Protein AF-V4SV80-F1 (afdb_monomer_lite)

pLDDT: mean 70.31, std 20.82, range [33.16, 93.06]

Sequence (106 aa):
MKNNNGLLRLYAYWARLEQTMGKDTVSARSVWERLLKISGTMLEAWQSYISVEIELGHINEARSIDKRCYSKRFTRTGSEVNFFHPASLMNINCLTTYLVVSILFV

Structure (mmCIF, N/CA/C/O backbone):
data_AF-V4SV80-F1
#
_entry.id   AF-V4SV80-F1
#
loop_
_atom_site.group_PDB
_atom_site.id
_atom_site.type_symbol
_atom_site.label_atom_id
_atom_site.label_alt_id
_atom_site.label_comp_id
_atom_site.label_asym_id
_atom_site.label_entity_id
_atom_site.label_seq_id
_atom_site.pdbx_PDB_ins_code
_atom_site.Cartn_x
_atom_site.Cartn_y
_atom_site.Cartn_z
_atom_site.occupancy
_atom_site.B_iso_or_equiv
_atom_site.auth_seq_id
_atom_site.auth_comp_id
_atom_site.auth_asym_id
_atom_site.auth_atom_id
_atom_site.pdbx_PDB_model_num
ATOM 1 N N . MET A 1 1 ? 13.889 -11.757 -20.071 1.00 43.88 1 MET A N 1
ATOM 2 C CA . MET A 1 1 ? 12.450 -11.847 -19.731 1.00 43.88 1 MET A CA 1
ATOM 3 C C . MET A 1 1 ? 12.210 -11.018 -18.475 1.00 43.88 1 MET A C 1
ATOM 5 O O . MET A 1 1 ? 12.967 -11.167 -17.526 1.00 43.88 1 MET A O 1
ATOM 9 N N . LYS A 1 2 ? 11.272 -10.062 -18.488 1.00 57.19 2 LYS A N 1
ATOM 10 C CA . LYS A 1 2 ? 10.997 -9.199 -17.325 1.00 57.19 2 LYS A CA 1
ATOM 11 C C . LYS A 1 2 ? 10.195 -9.999 -16.294 1.00 57.19 2 LYS A C 1
ATOM 13 O O . LYS A 1 2 ? 8.984 -10.132 -16.437 1.00 57.19 2 LYS A O 1
ATOM 18 N N . ASN A 1 3 ? 10.856 -10.526 -15.265 1.00 66.31 3 ASN A N 1
ATOM 19 C CA . ASN A 1 3 ? 10.233 -11.297 -14.178 1.00 66.31 3 ASN A CA 1
ATOM 20 C C . ASN A 1 3 ? 9.464 -10.397 -13.182 1.00 66.31 3 ASN A C 1
ATOM 22 O O . ASN A 1 3 ? 9.514 -10.604 -11.970 1.00 66.31 3 ASN A O 1
ATOM 26 N N . ASN A 1 4 ? 8.744 -9.389 -13.681 1.00 75.19 4 ASN A N 1
ATOM 27 C CA . ASN A 1 4 ? 8.070 -8.376 -12.865 1.00 75.19 4 ASN A CA 1
ATOM 28 C C . ASN A 1 4 ? 6.978 -8.987 -11.970 1.00 75.19 4 ASN A C 1
ATOM 30 O O . ASN A 1 4 ? 6.798 -8.560 -10.834 1.00 75.19 4 ASN A O 1
ATOM 34 N N . ASN A 1 5 ? 6.316 -10.050 -12.438 1.00 79.19 5 ASN A N 1
ATOM 35 C CA . ASN A 1 5 ? 5.309 -10.769 -11.653 1.00 79.19 5 ASN A CA 1
ATOM 36 C C . ASN A 1 5 ? 5.930 -11.538 -10.477 1.00 79.19 5 ASN A C 1
ATOM 38 O O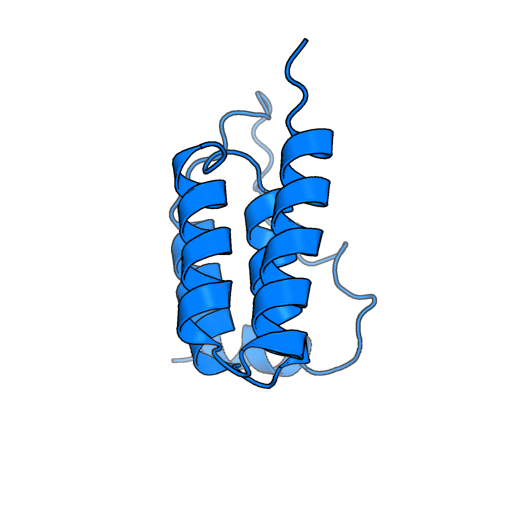 . ASN A 1 5 ? 5.323 -11.636 -9.412 1.00 79.19 5 ASN A O 1
ATOM 42 N N . GLY A 1 6 ? 7.141 -12.077 -10.653 1.00 86.25 6 GLY A N 1
ATOM 43 C CA . GLY A 1 6 ? 7.885 -12.718 -9.566 1.00 86.25 6 GLY A CA 1
ATOM 44 C C . GLY A 1 6 ? 8.310 -11.698 -8.511 1.00 86.25 6 GLY A C 1
ATOM 45 O O . GLY A 1 6 ? 8.146 -11.942 -7.318 1.00 86.25 6 GLY A O 1
ATOM 46 N N . LEU A 1 7 ? 8.759 -10.523 -8.963 1.00 87.62 7 LEU A N 1
ATOM 47 C CA . LEU A 1 7 ? 9.096 -9.399 -8.092 1.00 87.62 7 LEU A CA 1
ATOM 48 C C . LEU A 1 7 ? 7.882 -8.945 -7.268 1.00 87.62 7 LEU A C 1
ATOM 50 O O . LEU A 1 7 ? 7.984 -8.831 -6.052 1.00 87.62 7 LEU A O 1
ATOM 54 N N . LEU A 1 8 ? 6.717 -8.773 -7.902 1.00 88.44 8 LEU A N 1
ATOM 55 C CA . LEU A 1 8 ? 5.472 -8.421 -7.212 1.00 88.44 8 LEU A CA 1
ATOM 56 C C . LEU A 1 8 ? 5.135 -9.414 -6.095 1.00 88.44 8 LEU A C 1
ATOM 58 O O . LEU A 1 8 ? 4.875 -9.008 -4.965 1.00 88.44 8 LEU A O 1
ATOM 62 N N . ARG A 1 9 ? 5.168 -10.718 -6.395 1.00 89.44 9 ARG A N 1
ATOM 63 C CA . ARG A 1 9 ? 4.856 -11.769 -5.413 1.00 89.44 9 ARG A CA 1
ATOM 64 C C . ARG A 1 9 ? 5.827 -11.759 -4.235 1.00 89.44 9 ARG A C 1
ATOM 66 O O . ARG A 1 9 ? 5.385 -11.871 -3.093 1.00 89.44 9 ARG A O 1
ATOM 73 N N . LEU A 1 10 ? 7.121 -11.596 -4.508 1.00 91.44 10 LEU A N 1
ATOM 74 C CA . LEU A 1 10 ? 8.158 -11.533 -3.481 1.00 91.44 10 LEU A CA 1
ATOM 75 C C . LEU A 1 10 ? 7.953 -10.331 -2.550 1.00 91.44 10 LEU A C 1
ATOM 77 O O . LEU A 1 10 ? 7.969 -10.487 -1.332 1.00 91.44 10 LEU A O 1
ATOM 81 N N . TYR A 1 11 ? 7.710 -9.149 -3.115 1.00 91.69 11 TYR A N 1
ATOM 82 C CA . TYR A 1 11 ? 7.499 -7.929 -2.335 1.00 91.69 11 TYR A CA 1
ATOM 83 C C . TYR A 1 11 ? 6.187 -7.955 -1.551 1.00 91.69 11 TYR A C 1
ATOM 85 O O . TYR A 1 11 ? 6.170 -7.547 -0.394 1.00 91.69 11 TYR A O 1
ATOM 93 N N . ALA A 1 12 ? 5.113 -8.496 -2.129 1.00 90.06 12 ALA A N 1
ATOM 94 C CA . ALA A 1 12 ? 3.852 -8.681 -1.417 1.00 90.06 12 ALA A CA 1
ATOM 95 C C . ALA A 1 12 ? 4.008 -9.629 -0.218 1.00 90.06 12 ALA A C 1
ATOM 97 O O . ALA A 1 12 ? 3.443 -9.390 0.847 1.00 90.06 12 ALA A O 1
ATOM 98 N N . TYR A 1 13 ? 4.787 -10.704 -0.375 1.00 90.62 13 TYR A N 1
ATOM 99 C CA . TYR A 1 13 ? 5.104 -11.609 0.727 1.00 90.62 13 TYR A CA 1
ATOM 100 C C . TYR A 1 13 ? 5.940 -10.916 1.809 1.00 90.62 13 TYR A C 1
ATOM 102 O O . TYR A 1 13 ? 5.601 -11.006 2.986 1.00 90.62 13 TYR A O 1
ATOM 110 N N . TRP A 1 14 ? 6.981 -10.176 1.418 1.00 91.25 14 TRP A N 1
ATOM 111 C CA . TRP A 1 14 ? 7.827 -9.444 2.360 1.00 91.25 14 TRP A CA 1
ATOM 112 C C . TRP A 1 14 ? 7.038 -8.380 3.136 1.00 91.25 14 TRP A C 1
ATOM 114 O O . TRP A 1 14 ? 7.104 -8.352 4.359 1.00 91.25 14 TRP A O 1
ATOM 124 N N . ALA A 1 15 ? 6.213 -7.571 2.470 1.00 89.56 15 ALA A N 1
ATOM 125 C CA . ALA A 1 15 ? 5.397 -6.562 3.146 1.00 89.56 15 ALA A CA 1
ATOM 126 C C . ALA A 1 15 ? 4.416 -7.177 4.162 1.00 89.56 15 ALA A C 1
ATOM 128 O O . ALA A 1 15 ? 4.251 -6.645 5.259 1.00 89.56 15 ALA A O 1
ATOM 129 N N . ARG A 1 16 ? 3.809 -8.327 3.832 1.00 87.56 16 ARG A N 1
ATOM 130 C CA . ARG A 1 16 ? 2.972 -9.082 4.779 1.00 87.56 16 ARG A CA 1
ATOM 131 C C . ARG A 1 16 ? 3.770 -9.612 5.965 1.00 87.56 16 ARG A C 1
ATOM 133 O O . ARG A 1 16 ? 3.278 -9.569 7.090 1.00 87.56 16 ARG A O 1
ATOM 140 N N . LEU A 1 17 ? 4.987 -10.101 5.732 1.00 89.44 17 LEU A N 1
ATOM 141 C CA . LEU A 1 17 ? 5.867 -10.567 6.803 1.00 89.44 17 LEU A CA 1
ATOM 142 C C . LEU A 1 17 ? 6.194 -9.430 7.780 1.00 89.44 17 LEU A C 1
ATOM 144 O O . LEU A 1 17 ? 6.035 -9.617 8.982 1.00 89.44 17 LEU A O 1
ATOM 148 N N . GLU A 1 18 ? 6.570 -8.252 7.272 1.00 87.69 18 GLU A N 1
ATOM 149 C CA . GLU A 1 18 ? 6.851 -7.060 8.092 1.00 87.69 18 GLU A CA 1
ATOM 150 C C . GLU A 1 18 ? 5.625 -6.629 8.911 1.00 87.69 18 GLU A C 1
ATOM 152 O O . GLU A 1 18 ? 5.735 -6.347 10.105 1.00 87.69 18 GLU A O 1
ATOM 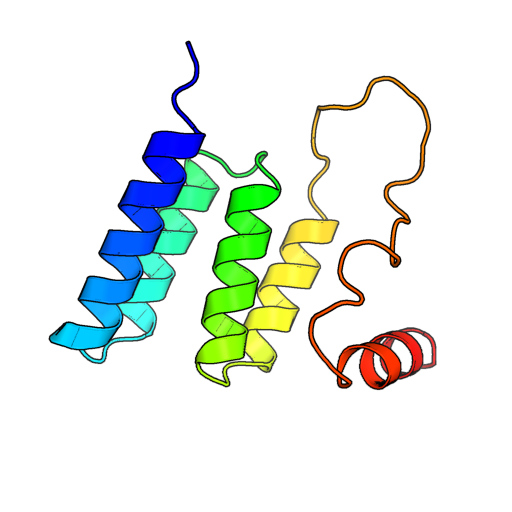157 N N . GLN A 1 19 ? 4.431 -6.663 8.308 1.00 83.56 19 GLN A N 1
ATOM 158 C CA . GLN A 1 19 ? 3.173 -6.404 9.019 1.00 83.56 19 GLN A CA 1
ATOM 159 C C . GLN A 1 19 ? 2.902 -7.414 10.134 1.00 83.56 19 GLN A C 1
ATOM 161 O O . GLN A 1 19 ? 2.491 -7.028 11.226 1.00 83.56 19 GLN A O 1
ATOM 166 N N . THR A 1 20 ? 3.127 -8.700 9.866 1.00 81.88 20 THR A N 1
ATOM 167 C CA . THR A 1 20 ? 2.771 -9.778 10.799 1.00 81.88 20 THR A CA 1
ATOM 168 C C . THR A 1 20 ? 3.767 -9.876 11.955 1.00 81.88 20 THR A C 1
ATOM 170 O O . THR A 1 20 ? 3.364 -10.058 13.101 1.00 81.88 20 THR A O 1
ATOM 173 N N . MET A 1 21 ? 5.064 -9.742 11.665 1.00 76.69 21 MET A N 1
ATOM 174 C CA . MET A 1 21 ? 6.145 -9.929 12.639 1.00 76.69 21 MET A CA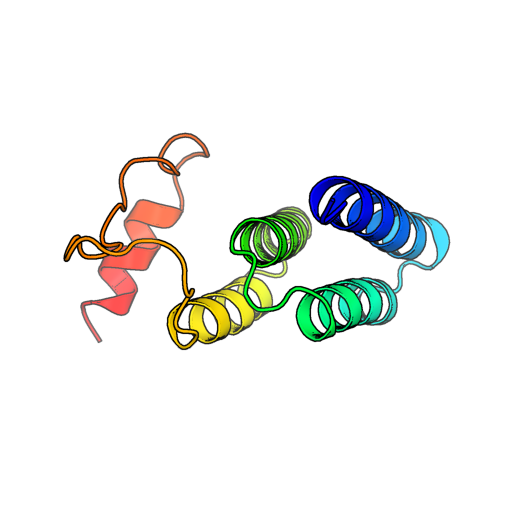 1
ATOM 175 C C . MET A 1 21 ? 6.521 -8.633 13.356 1.00 76.69 21 MET A C 1
ATOM 177 O O . MET A 1 21 ? 6.723 -8.638 14.568 1.00 76.69 21 MET A O 1
ATOM 181 N N . GLY A 1 22 ? 6.617 -7.522 12.622 1.00 66.75 22 GLY A N 1
ATOM 182 C CA . GLY A 1 22 ? 7.066 -6.243 13.169 1.00 66.75 22 GLY A CA 1
ATOM 183 C C . GLY A 1 22 ? 5.945 -5.388 13.756 1.00 66.75 22 GLY A C 1
ATOM 184 O O . GLY A 1 22 ? 6.234 -4.459 14.505 1.00 66.75 22 GLY A O 1
ATOM 185 N N . LYS A 1 23 ? 4.673 -5.658 13.402 1.00 69.56 23 LYS A N 1
ATOM 186 C CA . LYS A 1 23 ? 3.522 -4.744 13.598 1.00 69.56 23 LYS A CA 1
ATOM 187 C C . LYS A 1 23 ? 3.769 -3.323 13.071 1.00 69.56 23 LYS A C 1
ATOM 189 O O . LYS A 1 23 ? 3.025 -2.399 13.397 1.00 69.56 23 LYS A O 1
ATOM 194 N N . ASP A 1 24 ? 4.795 -3.144 12.244 1.00 79.00 24 ASP A N 1
ATOM 195 C CA . ASP A 1 24 ? 5.200 -1.846 11.742 1.00 79.00 24 ASP A CA 1
ATOM 196 C C . ASP A 1 24 ? 4.673 -1.658 10.320 1.00 79.00 24 ASP A C 1
ATOM 198 O O . ASP A 1 24 ? 5.224 -2.129 9.319 1.00 79.00 24 ASP A O 1
ATOM 202 N N . THR A 1 25 ? 3.558 -0.939 10.248 1.00 81.12 25 THR A N 1
ATOM 203 C CA . THR A 1 25 ? 2.908 -0.570 8.992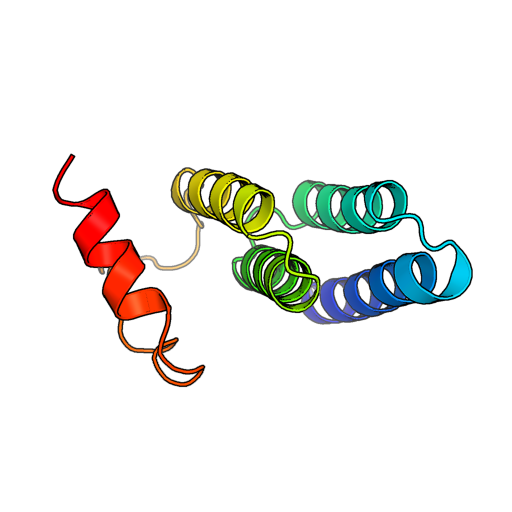 1.00 81.12 25 THR A CA 1
ATOM 204 C C . THR A 1 25 ? 3.791 0.359 8.158 1.00 81.12 25 THR A C 1
ATOM 206 O O . THR A 1 25 ? 3.706 0.340 6.931 1.00 81.12 25 THR A O 1
ATOM 209 N N . VAL A 1 26 ? 4.694 1.121 8.784 1.00 86.56 26 VAL A N 1
ATOM 210 C CA . VAL A 1 26 ? 5.634 2.018 8.098 1.00 86.56 26 VAL A CA 1
ATOM 211 C C . VAL A 1 26 ? 6.714 1.209 7.387 1.00 86.56 26 VAL A C 1
ATOM 213 O O . VAL A 1 26 ? 6.989 1.449 6.207 1.00 86.56 26 VAL A O 1
ATOM 216 N N . SER A 1 27 ? 7.273 0.198 8.053 1.00 87.25 27 SER A N 1
ATOM 217 C CA . SER A 1 27 ? 8.245 -0.712 7.439 1.00 87.25 27 SER A CA 1
ATOM 218 C C . SER A 1 27 ? 7.638 -1.481 6.264 1.00 87.25 27 SER A C 1
ATOM 220 O O . SER A 1 27 ? 8.235 -1.513 5.184 1.00 87.25 27 SER A O 1
ATOM 222 N N . ALA A 1 28 ? 6.409 -1.988 6.396 1.00 88.38 28 ALA A N 1
ATOM 223 C CA . ALA A 1 28 ? 5.713 -2.654 5.294 1.00 88.38 28 ALA A CA 1
ATOM 224 C C . ALA A 1 28 ? 5.430 -1.717 4.102 1.00 88.38 28 ALA A C 1
ATOM 226 O O . ALA A 1 28 ? 5.633 -2.102 2.948 1.00 88.38 28 ALA A O 1
ATOM 227 N N . ARG A 1 29 ? 5.045 -0.459 4.352 1.00 90.62 29 ARG A N 1
ATOM 228 C CA . ARG A 1 29 ? 4.910 0.570 3.300 1.00 90.62 29 ARG A CA 1
ATOM 229 C C . ARG A 1 29 ? 6.225 0.848 2.595 1.00 90.62 29 ARG A C 1
ATOM 231 O O . ARG A 1 29 ? 6.255 0.987 1.375 1.00 90.62 29 ARG A O 1
ATOM 238 N N . SER A 1 30 ? 7.331 0.879 3.335 1.00 91.88 30 SER A N 1
ATOM 239 C CA . SER A 1 30 ? 8.655 1.096 2.747 1.00 91.88 30 SER A CA 1
ATOM 240 C C . SER A 1 30 ? 9.022 0.012 1.721 1.00 91.88 30 SER A C 1
ATOM 242 O O . SER A 1 30 ? 9.650 0.314 0.702 1.00 91.88 30 SER A O 1
ATOM 244 N N . VAL A 1 31 ? 8.579 -1.234 1.937 1.00 92.38 31 VAL A N 1
ATOM 245 C CA . VAL A 1 31 ? 8.749 -2.348 0.990 1.00 92.38 31 VAL A CA 1
ATOM 246 C C . VAL A 1 31 ? 7.956 -2.086 -0.291 1.00 92.38 31 VAL A C 1
ATOM 248 O O . VAL A 1 31 ? 8.517 -2.178 -1.386 1.00 92.38 31 VAL A O 1
ATOM 251 N N . TRP A 1 32 ? 6.693 -1.676 -0.179 1.00 93.06 32 TRP A N 1
ATOM 252 C CA . TRP A 1 32 ? 5.870 -1.309 -1.336 1.00 93.06 32 TRP A CA 1
ATOM 253 C C . TRP A 1 32 ? 6.423 -0.108 -2.106 1.00 93.06 32 TRP A C 1
ATOM 255 O O . TRP A 1 32 ? 6.522 -0.146 -3.331 1.00 93.06 32 TRP A O 1
ATOM 265 N N . GLU A 1 33 ? 6.886 0.931 -1.414 1.00 92.50 33 GLU A N 1
ATOM 266 C CA . GLU A 1 33 ? 7.526 2.088 -2.049 1.00 92.50 33 GLU A CA 1
ATOM 267 C C . GLU A 1 33 ? 8.804 1.695 -2.806 1.00 92.50 33 GLU A C 1
ATOM 269 O O . GLU A 1 33 ? 9.078 2.212 -3.891 1.00 92.50 33 GLU A O 1
ATOM 274 N N . ARG A 1 34 ? 9.580 0.731 -2.292 1.00 92.56 34 ARG A N 1
ATOM 275 C CA . ARG A 1 34 ? 10.723 0.159 -3.025 1.00 92.56 34 ARG A CA 1
ATOM 276 C C . ARG A 1 34 ? 10.275 -0.594 -4.278 1.00 92.56 34 ARG A C 1
ATOM 278 O O . ARG A 1 34 ? 10.901 -0.421 -5.323 1.00 92.56 34 ARG A O 1
ATOM 285 N N . LEU A 1 35 ? 9.192 -1.373 -4.210 1.00 90.44 35 LEU A N 1
ATOM 286 C CA . LEU A 1 35 ? 8.633 -2.044 -5.388 1.00 90.44 35 LEU A CA 1
ATOM 287 C C . LEU A 1 35 ? 8.227 -1.026 -6.457 1.00 90.44 35 LEU A C 1
ATOM 289 O O . LEU A 1 35 ? 8.556 -1.209 -7.629 1.00 90.44 35 LEU A O 1
ATOM 293 N N . LEU A 1 36 ? 7.569 0.065 -6.064 1.00 90.06 36 LEU A N 1
ATOM 294 C CA . LEU A 1 36 ? 7.147 1.128 -6.978 1.00 90.06 36 LEU A CA 1
ATOM 295 C C . LEU A 1 36 ? 8.319 1.927 -7.558 1.00 90.06 36 LEU A C 1
ATOM 297 O O . LEU A 1 36 ? 8.228 2.406 -8.685 1.00 90.06 36 LEU A O 1
ATOM 301 N N . LYS A 1 37 ? 9.451 2.038 -6.857 1.00 89.44 37 LYS A N 1
ATOM 302 C CA . LYS A 1 37 ? 10.678 2.604 -7.448 1.00 89.44 37 LYS A CA 1
ATOM 303 C C . LYS A 1 37 ? 11.219 1.739 -8.588 1.00 89.44 37 LYS A C 1
ATOM 305 O O . LYS A 1 37 ? 11.676 2.279 -9.589 1.00 89.44 37 LYS A O 1
ATOM 310 N N . ILE A 1 38 ? 11.144 0.414 -8.452 1.00 88.31 38 ILE A N 1
ATOM 311 C CA . ILE A 1 38 ? 11.652 -0.539 -9.455 1.00 88.31 38 ILE A CA 1
ATOM 312 C C . ILE A 1 38 ? 10.634 -0.756 -10.586 1.00 88.31 38 ILE A C 1
ATOM 314 O O . ILE A 1 38 ? 10.998 -0.878 -11.753 1.00 88.31 38 ILE A O 1
ATOM 318 N N . SER A 1 39 ? 9.347 -0.805 -10.243 1.00 84.06 39 SER A N 1
ATOM 319 C CA . SER A 1 39 ? 8.244 -1.217 -11.119 1.00 84.06 39 SER A CA 1
ATOM 320 C C . SER A 1 39 ? 7.091 -0.208 -11.148 1.00 84.06 39 SER A C 1
ATOM 322 O O . SER A 1 39 ? 5.931 -0.568 -11.302 1.00 84.06 39 SER A O 1
ATOM 324 N N . GLY A 1 40 ? 7.398 1.087 -11.052 1.00 81.19 40 GLY A N 1
ATOM 325 C CA . GLY A 1 40 ? 6.393 2.156 -10.979 1.00 81.19 40 GLY A CA 1
ATOM 326 C C . GLY A 1 40 ? 5.532 2.339 -12.230 1.00 81.19 40 GLY A C 1
ATOM 327 O O . GLY A 1 40 ? 4.540 3.060 -12.180 1.00 81.19 40 GLY A O 1
ATOM 328 N N . THR A 1 41 ? 5.880 1.688 -13.340 1.00 81.56 41 THR A N 1
ATOM 329 C CA . THR A 1 41 ? 5.072 1.621 -14.569 1.00 81.56 41 THR A CA 1
ATOM 330 C C . THR A 1 41 ? 4.194 0.367 -14.648 1.00 81.56 41 THR A C 1
ATOM 332 O O . THR A 1 41 ? 3.532 0.153 -15.659 1.00 81.56 41 THR A O 1
ATOM 335 N N . MET A 1 42 ? 4.189 -0.476 -13.613 1.00 82.44 42 MET A N 1
ATOM 336 C CA . MET A 1 42 ? 3.363 -1.678 -13.528 1.00 82.44 42 MET A CA 1
ATOM 337 C C . MET A 1 42 ? 2.120 -1.387 -12.690 1.00 82.44 42 MET A C 1
ATOM 339 O O . MET A 1 42 ? 2.226 -1.208 -11.477 1.00 82.44 42 MET A O 1
ATOM 343 N N . LEU A 1 43 ? 0.950 -1.341 -13.327 1.00 80.75 43 LEU A N 1
ATOM 344 C CA . LEU A 1 43 ? -0.319 -1.039 -12.660 1.00 80.75 43 LEU A CA 1
ATOM 345 C C . LEU A 1 43 ? -0.631 -2.051 -11.547 1.00 80.75 43 LEU A C 1
ATOM 347 O O . LEU A 1 43 ? -1.105 -1.679 -10.477 1.00 80.75 43 LEU A O 1
ATOM 351 N N . GLU A 1 44 ? -0.274 -3.314 -11.761 1.00 82.06 44 GLU A N 1
ATOM 352 C CA . GLU A 1 44 ? -0.509 -4.418 -10.835 1.00 82.06 44 GLU A CA 1
ATOM 353 C C . GLU A 1 44 ? 0.206 -4.214 -9.486 1.00 82.06 44 GLU A C 1
ATOM 355 O O . GLU A 1 44 ? -0.319 -4.610 -8.444 1.00 82.06 44 GLU A O 1
ATOM 360 N N . ALA A 1 45 ? 1.377 -3.558 -9.469 1.00 86.44 45 ALA A N 1
ATOM 361 C CA . ALA A 1 45 ? 2.065 -3.216 -8.220 1.00 86.44 45 ALA A CA 1
ATOM 362 C C . ALA A 1 45 ? 1.327 -2.133 -7.430 1.00 86.44 45 ALA A C 1
ATOM 364 O O . ALA A 1 45 ? 1.231 -2.232 -6.208 1.00 86.44 45 ALA A O 1
ATOM 365 N N . TRP A 1 46 ? 0.782 -1.127 -8.117 1.00 87.31 46 TRP A N 1
ATOM 366 C CA . TRP A 1 46 ? -0.014 -0.078 -7.481 1.00 87.31 46 TRP A CA 1
ATOM 367 C C . TRP A 1 46 ? -1.311 -0.639 -6.904 1.00 87.31 46 TRP A C 1
ATOM 369 O O . TRP A 1 46 ? -1.605 -0.402 -5.737 1.00 87.31 46 TRP A O 1
ATOM 379 N N . GLN A 1 47 ? -2.044 -1.436 -7.686 1.00 85.12 47 GLN A N 1
ATOM 380 C CA . GLN A 1 47 ? -3.291 -2.065 -7.241 1.00 85.12 47 GLN A CA 1
ATOM 381 C C . GLN A 1 47 ? -3.075 -2.964 -6.021 1.00 85.12 47 GLN A C 1
ATOM 383 O O . GLN A 1 47 ? -3.839 -2.878 -5.064 1.00 85.12 47 GLN A O 1
ATOM 388 N N . SER A 1 48 ? -2.009 -3.771 -6.024 1.00 86.19 48 SER A N 1
ATOM 389 C CA . SER A 1 48 ? -1.682 -4.649 -4.892 1.00 86.19 48 SER A CA 1
ATOM 390 C C . SER A 1 48 ? -1.304 -3.869 -3.628 1.00 86.19 48 SER A C 1
ATOM 392 O O . SER A 1 48 ? -1.585 -4.313 -2.520 1.00 86.19 48 SER A O 1
ATOM 394 N N . TYR A 1 49 ? -0.666 -2.705 -3.773 1.00 88.69 49 TYR A N 1
ATOM 395 C CA . TYR A 1 49 ? -0.348 -1.856 -2.628 1.00 88.69 49 TYR A CA 1
ATOM 396 C C . TYR A 1 49 ? -1.613 -1.209 -2.047 1.00 88.69 49 TYR A C 1
ATOM 398 O O . TYR A 1 49 ? -1.839 -1.259 -0.840 1.00 88.69 49 TYR A O 1
ATOM 406 N N . ILE A 1 50 ? -2.474 -0.665 -2.913 1.00 87.00 50 ILE A N 1
ATOM 407 C CA . ILE A 1 50 ? -3.746 -0.048 -2.513 1.00 87.00 50 ILE A CA 1
ATOM 408 C C . ILE A 1 50 ? -4.649 -1.075 -1.821 1.00 87.00 50 ILE A C 1
ATOM 410 O O . ILE A 1 50 ? -5.223 -0.764 -0.780 1.00 87.00 50 ILE A O 1
ATOM 414 N N . SER A 1 51 ? -4.749 -2.300 -2.352 1.00 84.62 51 SER A N 1
ATOM 415 C CA . SER A 1 51 ? -5.582 -3.347 -1.750 1.00 84.62 51 SER A CA 1
ATOM 416 C C . SER A 1 51 ? -5.129 -3.690 -0.332 1.00 84.62 51 SER A C 1
ATOM 418 O O . SER A 1 51 ? -5.962 -3.757 0.564 1.00 84.62 51 SER A O 1
ATOM 420 N N . VAL A 1 52 ? -3.816 -3.813 -0.103 1.00 86.62 52 VAL A N 1
ATOM 421 C CA . VAL A 1 52 ? -3.262 -4.079 1.234 1.00 86.62 52 VAL A CA 1
ATOM 422 C C . VAL A 1 52 ? -3.557 -2.935 2.207 1.00 86.62 52 VAL A C 1
ATOM 424 O O . VAL A 1 52 ? -3.921 -3.190 3.349 1.00 86.62 52 VAL A O 1
ATOM 427 N N . GLU A 1 53 ? -3.455 -1.672 1.789 1.00 85.19 53 GLU A N 1
ATOM 428 C CA . GLU A 1 53 ? -3.802 -0.542 2.669 1.00 85.19 53 GLU A CA 1
ATOM 429 C C . GLU A 1 53 ? -5.299 -0.502 3.015 1.00 85.19 53 GLU A C 1
ATOM 431 O O . GLU A 1 53 ? -5.658 -0.168 4.144 1.00 85.19 53 GLU A O 1
ATOM 436 N N . ILE A 1 54 ? -6.176 -0.884 2.080 1.00 85.06 54 ILE A N 1
ATOM 437 C CA . ILE A 1 54 ? -7.621 -1.003 2.333 1.00 85.06 54 ILE A CA 1
ATOM 438 C C . ILE A 1 54 ? -7.912 -2.146 3.310 1.00 85.06 54 ILE A C 1
ATOM 440 O O . ILE A 1 54 ? -8.681 -1.949 4.249 1.00 85.06 54 ILE A O 1
ATOM 444 N N . GLU A 1 55 ? -7.285 -3.310 3.124 1.00 84.81 55 GLU A N 1
ATOM 445 C CA . GLU A 1 55 ? -7.425 -4.473 4.014 1.00 84.81 55 GLU A CA 1
ATOM 446 C C . GLU A 1 55 ? -7.006 -4.151 5.457 1.00 84.81 55 GLU A C 1
ATOM 448 O O . GLU A 1 55 ? -7.609 -4.650 6.405 1.00 84.81 55 GLU A O 1
ATOM 453 N N . LEU A 1 56 ? -6.023 -3.265 5.633 1.00 83.62 56 LEU A N 1
ATOM 454 C CA . LEU A 1 56 ? -5.581 -2.776 6.943 1.00 83.62 56 LEU A CA 1
ATOM 455 C C . LEU A 1 56 ? -6.457 -1.652 7.520 1.00 83.62 56 LEU A C 1
ATOM 457 O 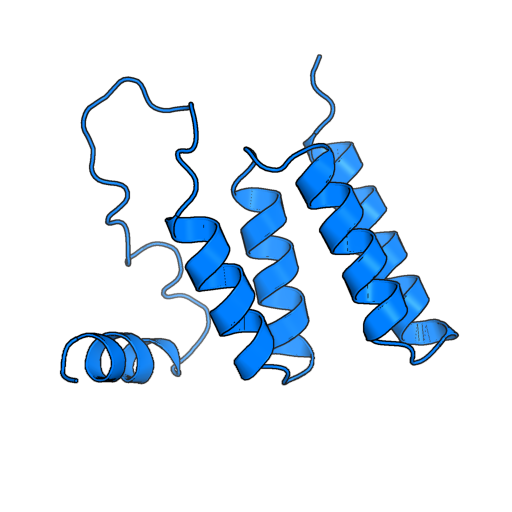O . LEU A 1 56 ? -6.215 -1.201 8.637 1.00 83.62 56 LEU A O 1
ATOM 461 N N . GLY A 1 57 ? -7.449 -1.164 6.772 1.00 83.44 57 GLY A N 1
ATOM 462 C CA . GLY A 1 57 ? -8.302 -0.043 7.175 1.00 83.44 57 GLY A CA 1
ATOM 463 C C . GLY A 1 57 ? -7.654 1.338 7.015 1.00 83.44 57 GLY A C 1
ATOM 464 O O . GLY A 1 57 ? -8.217 2.341 7.454 1.00 83.44 57 GLY A O 1
ATOM 465 N N . HIS A 1 58 ? -6.500 1.440 6.353 1.00 84.81 58 HIS A N 1
ATOM 466 C CA . HIS A 1 58 ? -5.791 2.700 6.111 1.00 84.81 58 HIS A CA 1
ATOM 467 C C . HIS A 1 58 ? -6.327 3.434 4.872 1.00 84.81 58 HIS A C 1
ATOM 469 O O . HIS A 1 58 ? -5.613 3.717 3.907 1.00 84.81 58 HIS A O 1
ATOM 475 N N . ILE A 1 59 ? -7.612 3.783 4.905 1.00 83.38 59 ILE A N 1
ATOM 476 C CA . ILE A 1 59 ? -8.333 4.335 3.747 1.00 83.38 59 ILE A CA 1
ATOM 477 C C . ILE A 1 59 ? -7.729 5.657 3.244 1.00 83.38 59 ILE A C 1
ATOM 479 O O . ILE A 1 59 ? -7.701 5.909 2.039 1.00 83.38 59 ILE A O 1
ATOM 483 N N . ASN A 1 60 ? -7.226 6.503 4.148 1.00 84.06 60 ASN A N 1
ATOM 484 C CA . ASN A 1 60 ? -6.608 7.778 3.771 1.00 84.06 60 ASN A CA 1
ATOM 485 C C . ASN A 1 60 ? -5.339 7.573 2.936 1.00 84.06 60 ASN A C 1
ATOM 487 O O . ASN A 1 60 ? -5.161 8.244 1.918 1.00 84.06 60 ASN A O 1
ATOM 491 N N . GLU A 1 61 ? -4.509 6.597 3.307 1.00 86.44 61 GLU A N 1
ATOM 492 C CA . GLU A 1 61 ? -3.284 6.307 2.565 1.00 86.44 61 GLU A CA 1
ATOM 493 C C . GLU A 1 61 ? -3.565 5.593 1.253 1.00 86.44 61 GLU A C 1
ATOM 495 O O . GLU A 1 61 ? -2.979 5.951 0.230 1.00 86.44 61 GLU A O 1
ATOM 500 N N . ALA A 1 62 ? -4.543 4.683 1.236 1.00 83.75 62 ALA A N 1
ATOM 501 C CA . ALA A 1 62 ? -5.026 4.075 0.001 1.00 83.75 62 ALA A CA 1
ATOM 502 C C . ALA A 1 62 ? -5.430 5.143 -1.034 1.00 83.75 62 ALA A C 1
ATOM 504 O O . ALA A 1 62 ? -5.002 5.069 -2.183 1.00 83.75 62 ALA A O 1
ATOM 505 N N . ARG A 1 63 ? -6.162 6.194 -0.625 1.00 82.81 63 ARG A N 1
ATOM 506 C CA . ARG A 1 63 ? -6.530 7.320 -1.510 1.00 82.81 63 ARG A CA 1
ATOM 507 C C . ARG A 1 63 ? -5.326 8.132 -1.982 1.00 82.81 63 ARG A C 1
ATOM 509 O O . ARG A 1 63 ? -5.281 8.544 -3.140 1.00 82.81 63 ARG A O 1
ATOM 516 N N . SER A 1 64 ? -4.362 8.384 -1.098 1.00 87.31 64 SER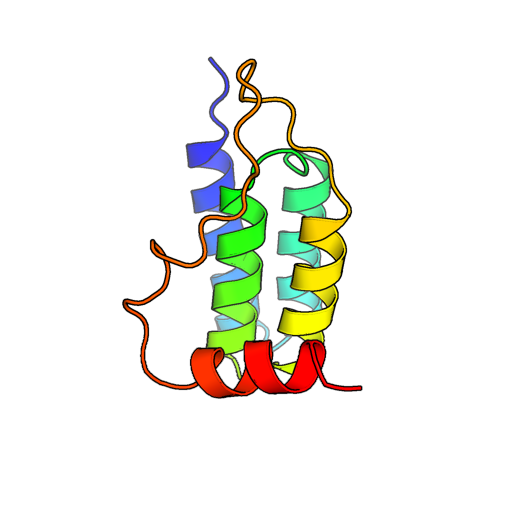 A N 1
ATOM 517 C CA . SER A 1 64 ? -3.130 9.106 -1.442 1.00 87.31 64 SER A CA 1
ATOM 518 C C . SER A 1 64 ? -2.332 8.359 -2.519 1.00 87.31 64 SER A C 1
ATOM 520 O O . SER A 1 64 ? -1.916 8.944 -3.526 1.00 87.31 64 SER A O 1
ATOM 522 N N . ILE A 1 65 ? -2.189 7.040 -2.356 1.00 85.50 65 ILE A N 1
ATOM 523 C CA . ILE A 1 65 ? -1.497 6.158 -3.304 1.00 85.50 65 ILE A CA 1
ATOM 524 C C . ILE A 1 65 ? -2.265 6.068 -4.623 1.00 85.50 65 ILE A C 1
ATOM 526 O O . ILE A 1 65 ? -1.652 6.168 -5.685 1.00 85.50 65 ILE A O 1
ATOM 530 N N . ASP A 1 66 ? -3.588 5.933 -4.566 1.00 81.50 66 ASP A N 1
ATOM 531 C CA . ASP A 1 66 ? -4.464 5.869 -5.737 1.00 81.50 66 ASP A CA 1
ATOM 532 C C . ASP A 1 66 ? -4.361 7.150 -6.578 1.00 81.50 66 ASP A C 1
ATOM 534 O O . ASP A 1 66 ? -4.036 7.106 -7.766 1.00 81.50 66 ASP A O 1
ATOM 538 N N . LYS A 1 67 ? -4.452 8.326 -5.944 1.00 81.62 67 LYS A N 1
ATOM 539 C CA . LYS A 1 67 ? -4.232 9.621 -6.610 1.00 81.62 67 LYS A CA 1
ATOM 540 C C . LYS A 1 67 ? -2.852 9.702 -7.273 1.00 81.62 67 LYS A C 1
ATOM 542 O O . LYS A 1 67 ? -2.720 10.206 -8.392 1.00 81.62 67 LYS A O 1
ATOM 547 N N . ARG A 1 68 ? -1.812 9.188 -6.606 1.00 84.75 68 ARG A N 1
ATOM 548 C CA . ARG A 1 68 ? -0.450 9.122 -7.158 1.00 84.75 68 ARG A CA 1
ATOM 549 C C . ARG A 1 68 ? -0.375 8.175 -8.358 1.00 84.75 68 ARG A C 1
ATOM 551 O O . ARG A 1 68 ? 0.294 8.513 -9.333 1.00 84.75 68 ARG A O 1
ATOM 558 N N . CYS A 1 69 ? -1.080 7.047 -8.316 1.00 80.81 69 CYS A N 1
ATOM 559 C CA . CYS A 1 69 ? -1.189 6.088 -9.413 1.00 80.81 69 CYS A CA 1
ATOM 560 C C . CYS A 1 69 ? -1.790 6.736 -10.670 1.00 80.81 69 CYS A C 1
ATOM 562 O O . CYS A 1 69 ? -1.165 6.689 -11.727 1.00 80.81 69 CYS A O 1
ATOM 564 N N . TYR A 1 70 ? -2.922 7.438 -10.549 1.00 69.00 70 TYR A N 1
ATOM 565 C CA . TYR A 1 70 ? -3.584 8.100 -11.686 1.00 69.00 70 TYR A CA 1
ATOM 566 C C . TYR A 1 70 ? -2.741 9.195 -12.348 1.00 69.00 70 TYR A C 1
ATOM 568 O O . TYR A 1 70 ? -2.862 9.434 -13.547 1.00 69.00 70 TYR A O 1
ATOM 576 N N . SER A 1 71 ? -1.849 9.849 -11.599 1.00 74.62 71 SER A N 1
ATOM 577 C CA . SER A 1 71 ? -0.920 10.833 -12.176 1.00 74.62 71 SER A CA 1
ATOM 578 C C . SER A 1 71 ? 0.187 10.213 -13.045 1.00 74.62 71 SER A C 1
ATOM 580 O O . SER A 1 71 ? 0.884 10.930 -13.768 1.00 74.62 71 SER A O 1
ATOM 582 N N . LYS A 1 72 ? 0.386 8.888 -12.993 1.00 68.94 72 LYS A N 1
ATOM 583 C CA . LYS A 1 72 ? 1.405 8.188 -13.783 1.00 68.94 72 LYS A CA 1
ATOM 584 C C . LYS A 1 72 ? 0.848 7.812 -15.154 1.00 68.94 72 LYS A C 1
ATOM 586 O O . LYS A 1 72 ? -0.208 7.206 -15.281 1.00 68.94 72 LYS A O 1
ATOM 591 N N . ARG A 1 73 ? 1.622 8.096 -16.205 1.00 62.72 73 ARG A N 1
ATOM 592 C CA . ARG A 1 73 ? 1.366 7.559 -17.547 1.00 62.72 73 ARG A CA 1
ATOM 593 C C . ARG A 1 73 ? 1.946 6.148 -17.640 1.00 62.72 73 ARG A C 1
ATOM 595 O O . ARG A 1 73 ? 3.165 5.980 -17.632 1.00 62.72 73 ARG A O 1
ATOM 602 N N . PHE A 1 74 ? 1.087 5.139 -17.727 1.00 61.84 74 PHE A N 1
ATOM 603 C CA . PHE A 1 74 ? 1.503 3.754 -17.949 1.00 61.84 74 PHE A CA 1
ATOM 604 C C . PHE A 1 74 ? 1.768 3.529 -19.443 1.00 61.84 74 PHE A C 1
ATOM 606 O O . PHE A 1 74 ? 0.892 3.723 -20.278 1.00 61.84 74 PHE A O 1
ATOM 613 N N . THR A 1 75 ? 2.992 3.146 -19.808 1.00 46.88 75 THR A N 1
ATOM 614 C CA . THR A 1 75 ? 3.462 3.129 -21.207 1.00 46.88 75 THR A CA 1
ATOM 615 C C . THR A 1 75 ? 3.042 1.895 -22.009 1.00 46.88 75 THR A C 1
ATOM 617 O O . THR A 1 75 ? 3.751 1.479 -22.924 1.00 46.88 75 THR A O 1
ATOM 620 N N . ARG A 1 76 ? 1.892 1.281 -21.715 1.00 46.47 76 ARG A N 1
ATOM 621 C CA . ARG A 1 76 ? 1.438 0.123 -22.492 1.00 46.47 76 ARG A CA 1
ATOM 622 C C . ARG A 1 76 ? -0.066 0.098 -22.712 1.00 46.47 76 ARG A C 1
ATOM 624 O O . ARG A 1 76 ? -0.750 -0.717 -22.113 1.00 46.47 76 ARG A O 1
ATOM 631 N N . THR A 1 77 ? -0.499 0.922 -23.661 1.00 41.38 77 THR A N 1
ATOM 632 C CA . THR A 1 77 ? -1.398 0.513 -24.755 1.00 41.38 77 THR A CA 1
ATOM 633 C C . THR A 1 77 ? -1.357 1.590 -25.834 1.00 41.38 77 THR A C 1
ATOM 635 O O . THR A 1 77 ? -1.813 2.708 -25.627 1.00 41.38 77 THR A O 1
ATOM 638 N N . GLY A 1 78 ? -0.767 1.255 -26.984 1.00 41.12 78 GLY A N 1
ATOM 639 C CA . GLY A 1 78 ? -0.734 2.079 -28.198 1.00 41.12 78 GLY A CA 1
ATOM 640 C C . GLY A 1 78 ? -2.063 2.075 -28.953 1.00 41.12 78 GLY A C 1
ATOM 641 O O . GLY A 1 78 ? -2.092 1.915 -30.164 1.00 41.12 78 GLY A O 1
ATOM 642 N N . SER A 1 79 ? -3.162 2.222 -28.232 1.00 41.22 79 SER A N 1
ATOM 643 C CA . SER A 1 79 ? -4.479 2.482 -28.790 1.00 41.22 79 SER A CA 1
ATOM 644 C C . SER A 1 79 ? -5.116 3.485 -27.856 1.00 41.22 79 SER A C 1
ATOM 646 O O . SER A 1 79 ? -5.132 3.258 -26.646 1.00 41.22 79 SER A O 1
ATOM 648 N N . GLU A 1 80 ? -5.577 4.595 -28.415 1.00 38.94 80 GLU A N 1
ATOM 649 C CA . GLU A 1 80 ? -6.365 5.629 -27.758 1.00 38.94 80 GLU A CA 1
ATOM 650 C C . GLU A 1 80 ? -7.637 5.009 -27.167 1.00 38.94 80 GLU A C 1
ATOM 652 O O . GLU A 1 80 ? -8.722 5.056 -27.729 1.00 38.94 80 GLU A O 1
ATOM 657 N N . VAL A 1 81 ? -7.494 4.359 -26.024 1.00 38.69 81 VAL A N 1
ATOM 658 C CA . VAL A 1 81 ? -8.588 3.954 -25.166 1.00 38.69 81 VAL A CA 1
ATOM 659 C C . VAL A 1 81 ? -8.235 4.502 -23.808 1.00 38.69 81 VAL A C 1
ATOM 661 O O . VAL A 1 81 ? -7.329 4.034 -23.120 1.00 38.69 81 VAL A O 1
ATOM 664 N N . ASN A 1 82 ? -8.930 5.586 -23.483 1.00 36.84 82 ASN A N 1
ATOM 665 C CA . ASN A 1 82 ? -9.138 6.054 -22.132 1.00 36.84 82 ASN A CA 1
ATOM 666 C C . ASN A 1 82 ? -9.101 4.858 -21.171 1.00 36.84 82 ASN A C 1
ATOM 668 O O . ASN A 1 82 ? -9.996 4.016 -21.211 1.00 36.84 82 ASN A O 1
ATOM 672 N N . PHE A 1 83 ? -8.120 4.802 -20.267 1.00 40.41 83 PHE A N 1
ATOM 673 C CA . PHE A 1 83 ? -8.216 3.986 -19.051 1.00 40.41 83 PHE A CA 1
ATOM 674 C C . PHE A 1 83 ? -9.277 4.594 -18.103 1.00 40.41 83 PHE A C 1
ATOM 676 O O . PHE A 1 83 ? -9.070 4.765 -16.912 1.00 40.41 83 PHE A O 1
ATOM 683 N N . PHE A 1 84 ? -10.443 4.933 -18.650 1.00 39.44 84 PHE A N 1
ATOM 684 C CA . PHE A 1 84 ? -11.717 4.922 -17.966 1.00 39.44 84 PHE A CA 1
ATOM 685 C C . PHE A 1 84 ? -12.276 3.513 -18.161 1.00 39.44 84 PHE A C 1
ATOM 687 O O . PHE A 1 84 ? -13.109 3.275 -19.029 1.00 39.44 84 PHE A O 1
ATOM 694 N N . HIS A 1 85 ? -11.806 2.557 -17.360 1.00 34.47 85 HIS A N 1
ATOM 695 C CA . HIS A 1 85 ? -12.566 1.327 -17.151 1.00 34.47 85 HIS A CA 1
ATOM 696 C C . HIS A 1 85 ? -12.898 1.175 -15.660 1.00 34.47 85 HIS A C 1
ATOM 698 O O . HIS A 1 85 ? -12.241 0.422 -14.946 1.00 34.47 85 HIS A O 1
ATOM 704 N N . PRO A 1 86 ? -13.940 1.877 -15.175 1.00 41.09 86 PRO A N 1
ATOM 705 C CA . PRO A 1 86 ? -14.503 1.686 -13.836 1.00 41.09 86 PRO A CA 1
ATOM 706 C C . PRO A 1 86 ? -15.187 0.316 -13.626 1.00 41.09 86 PRO A C 1
ATOM 708 O O . PRO A 1 86 ? -15.681 0.044 -12.538 1.00 41.09 86 PRO A O 1
ATOM 711 N N . ALA A 1 87 ? -15.232 -0.564 -14.635 1.00 37.84 87 ALA A N 1
ATOM 712 C CA . ALA A 1 87 ? -16.096 -1.751 -14.603 1.00 37.84 87 ALA A CA 1
ATOM 713 C C . ALA A 1 87 ? -15.437 -3.076 -14.155 1.00 37.84 87 ALA A C 1
ATOM 715 O O . ALA A 1 87 ? -16.157 -3.996 -13.785 1.00 37.84 87 ALA A O 1
ATOM 716 N N . SER A 1 88 ? -14.106 -3.223 -14.159 1.00 34.12 88 SER A N 1
ATOM 717 C CA . SER A 1 88 ? -13.455 -4.515 -13.836 1.00 34.12 88 SER A CA 1
ATOM 718 C C . SER A 1 88 ? -13.045 -4.680 -12.366 1.00 34.12 88 SER A C 1
ATOM 720 O O . SER A 1 88 ? -12.661 -5.774 -11.962 1.00 34.12 88 SER A O 1
ATOM 722 N N . LEU A 1 89 ? -13.192 -3.635 -11.543 1.00 40.25 89 LEU A N 1
ATOM 723 C CA . LEU A 1 89 ? -12.990 -3.688 -10.085 1.00 40.25 89 LEU A CA 1
ATOM 724 C C . LEU A 1 89 ? -14.309 -3.637 -9.289 1.00 40.25 89 LEU A C 1
ATOM 726 O O . LEU A 1 89 ? -14.294 -3.582 -8.063 1.00 40.25 89 LEU A O 1
ATOM 730 N N . MET A 1 90 ? -15.461 -3.726 -9.964 1.00 40.03 90 MET A N 1
ATOM 731 C CA . MET A 1 90 ? -16.796 -3.755 -9.344 1.00 40.03 90 MET A CA 1
ATOM 732 C C . MET A 1 90 ? -17.159 -5.093 -8.663 1.00 40.03 90 MET A C 1
ATOM 734 O O . MET A 1 90 ? -18.327 -5.331 -8.375 1.00 40.03 90 MET A O 1
ATOM 738 N N . ASN A 1 91 ? -16.189 -5.965 -8.365 1.00 37.62 91 ASN A N 1
ATOM 739 C CA . ASN A 1 91 ? -16.434 -7.228 -7.654 1.00 37.62 91 ASN A CA 1
ATOM 740 C C . ASN A 1 91 ? -15.706 -7.321 -6.302 1.00 37.62 91 ASN A C 1
ATOM 742 O O . ASN A 1 91 ? -15.310 -8.396 -5.867 1.00 37.62 91 ASN A O 1
ATOM 746 N N . ILE A 1 92 ? -15.514 -6.178 -5.636 1.00 44.25 92 ILE A N 1
ATOM 747 C CA . ILE A 1 92 ? -15.217 -6.110 -4.199 1.00 44.25 92 ILE A CA 1
ATOM 748 C C . ILE A 1 92 ? -16.107 -5.013 -3.593 1.00 44.25 92 ILE A C 1
ATOM 750 O O . ILE A 1 92 ? -15.708 -3.874 -3.388 1.00 44.25 92 ILE A O 1
ATOM 754 N N . ASN A 1 93 ? -17.377 -5.378 -3.423 1.00 33.16 93 ASN A N 1
ATOM 755 C CA . ASN A 1 93 ? -18.341 -4.891 -2.435 1.00 33.16 93 ASN A CA 1
ATOM 756 C C . ASN A 1 93 ? -18.313 -3.398 -2.018 1.00 33.16 93 ASN A C 1
ATOM 758 O O . ASN A 1 93 ? -17.583 -2.963 -1.131 1.00 33.16 93 ASN A O 1
ATOM 762 N N . CYS A 1 94 ? -19.308 -2.676 -2.544 1.00 40.88 94 CYS A N 1
ATOM 763 C CA . CYS A 1 94 ? -20.182 -1.744 -1.814 1.00 40.88 94 CYS A CA 1
ATOM 764 C C . CYS A 1 94 ? -19.650 -0.366 -1.351 1.00 40.88 94 CYS A C 1
ATOM 766 O O . CYS A 1 94 ? -20.472 0.506 -1.074 1.00 40.88 94 CYS A O 1
ATOM 768 N N . LEU A 1 95 ? -18.342 -0.095 -1.311 1.00 38.06 95 LEU A N 1
ATOM 769 C CA . LEU A 1 95 ? -17.825 1.212 -0.837 1.00 38.06 95 LEU A CA 1
ATOM 770 C C . LEU A 1 95 ? -17.377 2.175 -1.946 1.00 38.06 95 LEU A C 1
ATOM 772 O O . LEU A 1 95 ? -17.318 3.386 -1.729 1.00 38.06 95 LEU A O 1
ATOM 776 N N . THR A 1 96 ? -17.100 1.681 -3.152 1.00 41.59 96 THR A N 1
ATOM 777 C CA . THR A 1 96 ? -16.601 2.518 -4.256 1.00 41.59 96 THR A CA 1
ATOM 778 C C . THR A 1 96 ? -17.696 3.336 -4.936 1.00 41.59 96 THR A C 1
ATOM 780 O O . THR A 1 96 ? -17.402 4.436 -5.392 1.00 41.59 96 THR A O 1
ATOM 783 N N . THR A 1 97 ? -18.963 2.907 -4.914 1.00 44.91 97 THR A N 1
ATOM 784 C CA . THR A 1 97 ? -20.079 3.714 -5.448 1.00 44.91 97 THR A CA 1
ATOM 785 C C . THR A 1 97 ? -20.236 5.040 -4.700 1.00 44.91 97 THR A C 1
ATOM 787 O O . THR A 1 97 ? -20.528 6.060 -5.314 1.00 44.91 97 THR A O 1
ATOM 790 N N . TYR A 1 98 ? -19.964 5.062 -3.392 1.00 42.62 98 TYR A N 1
ATOM 791 C CA . TYR A 1 98 ? -20.006 6.294 -2.604 1.00 42.62 98 TYR A CA 1
ATOM 792 C C . TYR A 1 98 ? -18.808 7.209 -2.882 1.00 42.62 98 TYR A C 1
ATOM 794 O O . TYR A 1 98 ? -18.951 8.427 -2.843 1.00 42.62 98 TYR A O 1
ATOM 802 N N . LEU A 1 99 ? -17.639 6.660 -3.230 1.00 43.56 99 LEU A N 1
ATOM 803 C CA . LEU A 1 99 ? -16.430 7.468 -3.383 1.00 43.56 99 LEU A CA 1
ATOM 804 C C . LEU A 1 99 ? -16.329 8.196 -4.728 1.00 43.56 99 LEU A C 1
ATOM 806 O O . LEU A 1 99 ? -15.854 9.330 -4.765 1.00 43.56 99 LEU A O 1
ATOM 810 N N . VAL A 1 100 ? -16.794 7.583 -5.823 1.00 44.09 100 VAL A N 1
ATOM 811 C CA . VAL A 1 100 ? -16.774 8.250 -7.138 1.00 44.09 100 VAL A CA 1
ATOM 812 C C . VAL A 1 100 ? -17.805 9.383 -7.189 1.00 44.09 100 VAL A C 1
ATOM 814 O O . VAL A 1 100 ? -17.544 10.411 -7.804 1.00 44.09 100 VAL A O 1
ATOM 817 N N . VAL A 1 101 ? -18.928 9.259 -6.469 1.00 44.06 101 VAL A N 1
ATOM 818 C CA . VAL A 1 101 ? -19.915 10.345 -6.339 1.00 44.06 101 VAL A CA 1
ATOM 819 C C . VAL A 1 101 ? -19.389 11.475 -5.443 1.00 44.06 101 VAL A C 1
ATOM 821 O O . VAL A 1 101 ? -19.625 12.636 -5.749 1.00 44.06 101 VAL A O 1
ATOM 824 N N . SER A 1 102 ? -18.615 11.184 -4.390 1.00 41.78 102 SER A N 1
ATOM 825 C CA . SER A 1 102 ? -18.059 12.235 -3.518 1.00 41.78 102 SER A CA 1
ATOM 826 C C . SER A 1 102 ? -16.869 12.998 -4.108 1.00 41.78 102 SER A C 1
ATOM 828 O O . SER A 1 102 ? -16.653 14.143 -3.730 1.00 41.78 102 SER A O 1
ATOM 830 N N . ILE A 1 103 ? -16.092 12.399 -5.017 1.00 46.28 103 ILE A N 1
ATOM 831 C CA . ILE A 1 103 ? -14.944 13.074 -5.655 1.00 46.28 103 ILE A CA 1
ATOM 832 C C . ILE A 1 103 ? -15.378 13.901 -6.879 1.00 46.28 103 ILE A C 1
ATOM 834 O O . ILE A 1 103 ? -14.676 14.834 -7.252 1.00 46.28 103 ILE A O 1
ATOM 838 N N . LEU A 1 104 ? -16.536 13.607 -7.484 1.00 41.31 104 LEU A N 1
ATOM 839 C CA . LEU A 1 104 ? -17.062 14.368 -8.627 1.00 41.31 104 LEU A CA 1
ATOM 840 C C . LEU A 1 104 ? -18.009 15.526 -8.242 1.00 41.31 104 LEU A C 1
ATOM 842 O O . LEU A 1 104 ? -18.447 16.247 -9.133 1.00 41.31 104 LEU A O 1
ATOM 846 N N . PHE A 1 105 ? -18.341 15.701 -6.954 1.00 40.22 105 PHE A N 1
ATOM 847 C CA . PHE A 1 105 ? -19.293 16.718 -6.465 1.00 40.22 105 PHE A CA 1
ATOM 848 C C . PHE A 1 105 ? -18.720 17.710 -5.431 1.00 40.22 105 PHE A C 1
ATOM 850 O O . PHE A 1 105 ? -19.491 18.370 -4.732 1.00 40.22 105 PHE A O 1
ATOM 857 N N . VAL A 1 106 ? -17.393 17.854 -5.345 1.00 44.81 106 VAL A N 1
ATOM 858 C CA . VAL A 1 106 ? -16.732 18.954 -4.613 1.00 44.81 106 VAL A CA 1
ATOM 859 C C . VAL A 1 106 ? -15.737 19.657 -5.521 1.00 44.81 106 VAL A C 1
ATOM 861 O O . VAL A 1 106 ? -14.960 18.940 -6.189 1.00 44.81 106 VAL A O 1
#

InterPro domains:
  IPR011990 Tetratricopeptide-like helical domain superfamily [G3DSA:1.25.40.10] (1-86)
  IPR011990 Tetratricopeptide-like helical domain superfamily [SSF48452] (9-73)

Foldseek 3Di:
DPVLVVVLVVLLVVLVVCCVPVVDNPVSVVSLVVNCVVPVLDVVSLVSSLVVCVVVVVPVVSVVSVVVNVVDDNPDDPDPDPVPPPDPPVPPDDDVVVVVVVVVPD

Organism: Citrus clementina (NCBI:txid85681)

Radius of gyration: 14.95 Å; chains: 1; bounding box: 33×32×42 Å

Secondary structure (DSSP, 8-state):
---HHHHHHHHHHHHHHHHHHH--HHHHHHHHHHHHHHHTT-HHHHHHHHHHHHHTT-HHHHHHHHHHHHTS------S---S--TTSSTTS-SSHHHHHHHHS--